Protein AF-A0A0D2BKM3-F1 (afdb_monomer_lite)

Secondary structure (DSSP, 8-state):
-PPPPP----SS---SS--PPTT-EEEEB-EEEEE-GGGGGGTTEEEEEEESTTT--EEEESSSSSS-HHHHSSS---------B-

Organism: NCBI:txid91928

Structure (mmCIF, N/CA/C/O backbone):
data_AF-A0A0D2BKM3-F1
#
_entry.id   AF-A0A0D2BKM3-F1
#
loop_
_atom_site.group_PDB
_atom_site.id
_atom_site.type_symbol
_atom_site.label_atom_id
_atom_site.label_alt_id
_atom_site.label_comp_id
_atom_site.label_asym_id
_atom_site.label_entity_id
_atom_site.label_seq_id
_atom_site.pdbx_PDB_ins_code
_atom_site.Cartn_x
_atom_site.Cartn_y
_atom_site.Cartn_z
_atom_site.occupancy
_atom_site.B_iso_or_equiv
_atom_site.auth_seq_id
_atom_site.auth_comp_id
_atom_site.auth_asym_id
_atom_site.auth_atom_id
_atom_site.pdbx_PDB_model_num
ATOM 1 N N . MET A 1 1 ? 23.184 -12.759 5.093 1.00 41.41 1 MET A N 1
ATOM 2 C CA . MET A 1 1 ? 22.271 -11.917 4.290 1.00 41.41 1 MET A CA 1
ATOM 3 C C . MET A 1 1 ? 21.910 -10.720 5.139 1.00 41.41 1 MET A C 1
ATOM 5 O O . MET A 1 1 ? 21.511 -10.933 6.277 1.00 41.41 1 MET A O 1
ATOM 9 N N . ALA A 1 2 ? 22.135 -9.497 4.656 1.00 37.56 2 ALA A N 1
ATOM 10 C CA . ALA A 1 2 ? 21.675 -8.312 5.376 1.00 37.56 2 ALA A CA 1
ATOM 11 C C . ALA A 1 2 ? 20.136 -8.347 5.446 1.00 37.56 2 ALA A C 1
ATOM 13 O O . ALA A 1 2 ? 19.518 -8.701 4.439 1.00 37.56 2 ALA A O 1
ATOM 14 N N . PRO A 1 3 ? 19.521 -8.042 6.602 1.00 40.78 3 PRO A N 1
ATOM 15 C CA . PRO A 1 3 ? 18.076 -7.942 6.695 1.00 40.78 3 PRO A CA 1
ATOM 16 C C . PRO A 1 3 ? 17.618 -6.840 5.748 1.00 40.78 3 PRO A C 1
ATOM 18 O O . PRO A 1 3 ? 18.166 -5.739 5.713 1.00 40.78 3 PRO A O 1
ATOM 21 N N . SER A 1 4 ? 16.642 -7.167 4.933 1.00 51.91 4 SER A N 1
ATOM 22 C CA . SER A 1 4 ? 16.094 -6.284 3.935 1.00 51.91 4 SER A CA 1
ATOM 23 C C . SER A 1 4 ? 15.114 -5.298 4.585 1.00 51.91 4 SER A C 1
ATOM 25 O O . SER A 1 4 ? 14.298 -5.640 5.442 1.00 51.91 4 SER A O 1
ATOM 27 N N . GLN A 1 5 ? 15.286 -4.015 4.271 1.00 60.16 5 GLN A N 1
ATOM 28 C CA . GLN A 1 5 ? 14.738 -2.905 5.054 1.00 60.16 5 GLN A CA 1
ATOM 29 C C . GLN A 1 5 ? 13.424 -2.367 4.460 1.00 60.16 5 GLN A C 1
ATOM 31 O O . GLN A 1 5 ? 13.323 -2.148 3.252 1.00 60.16 5 GLN A O 1
ATOM 36 N N . LEU A 1 6 ? 12.434 -2.078 5.319 1.00 64.69 6 LEU A N 1
ATOM 37 C CA . LEU A 1 6 ? 11.239 -1.296 4.956 1.00 64.69 6 LEU A CA 1
ATOM 38 C C . LEU A 1 6 ? 11.556 0.143 4.709 1.00 64.69 6 LEU A C 1
ATOM 40 O O . LEU A 1 6 ? 12.191 0.793 5.539 1.00 64.69 6 LEU A O 1
ATOM 44 N N . GLN A 1 7 ? 10.897 0.683 3.700 1.00 69.88 7 GLN A N 1
ATOM 45 C CA . GLN A 1 7 ? 10.670 2.105 3.625 1.00 69.88 7 GLN A CA 1
ATOM 46 C C . GLN A 1 7 ? 9.176 2.383 3.501 1.00 69.88 7 GLN A C 1
ATOM 48 O O . GLN A 1 7 ? 8.545 1.986 2.526 1.00 69.88 7 GLN A O 1
ATOM 53 N N . LYS A 1 8 ? 8.616 3.078 4.495 1.00 73.81 8 LYS A N 1
ATOM 54 C CA . LYS A 1 8 ? 7.252 3.605 4.436 1.00 73.81 8 LYS A CA 1
ATOM 55 C C . LYS A 1 8 ? 7.315 5.061 3.995 1.00 73.81 8 LYS A C 1
ATOM 57 O O . LYS A 1 8 ? 7.946 5.875 4.664 1.00 73.81 8 LYS A O 1
ATOM 62 N N . ILE A 1 9 ? 6.637 5.381 2.900 1.00 80.50 9 ILE A N 1
ATOM 63 C CA . ILE A 1 9 ? 6.470 6.754 2.418 1.00 80.50 9 ILE A CA 1
ATOM 64 C C . ILE A 1 9 ? 5.010 7.138 2.641 1.00 80.50 9 ILE A C 1
ATOM 66 O O . ILE A 1 9 ? 4.103 6.418 2.229 1.00 80.50 9 ILE A O 1
ATOM 70 N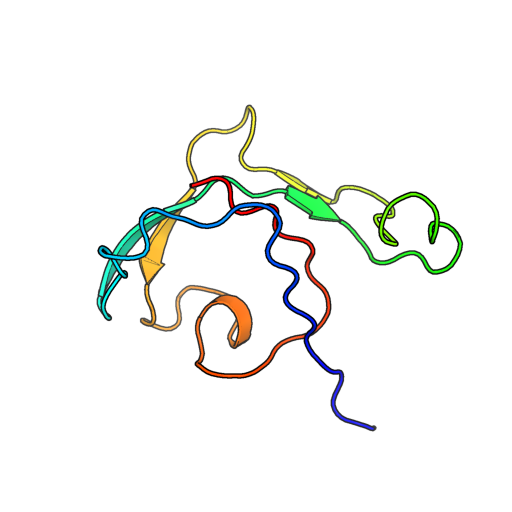 N . LEU A 1 10 ? 4.779 8.248 3.342 1.00 79.25 10 LEU A N 1
ATOM 71 C CA . LEU A 1 10 ? 3.436 8.779 3.543 1.00 79.25 10 LEU A CA 1
ATOM 72 C C . LEU A 1 10 ? 3.050 9.617 2.323 1.00 79.25 10 LEU A C 1
ATOM 74 O O . LEU A 1 10 ? 3.646 10.663 2.091 1.00 79.25 10 LEU A O 1
ATOM 78 N N . ILE A 1 11 ? 2.053 9.160 1.566 1.00 81.81 11 ILE A N 1
ATOM 79 C CA . ILE A 1 11 ? 1.549 9.878 0.384 1.00 81.81 11 ILE A CA 1
ATOM 80 C C . ILE A 1 11 ? 0.528 10.939 0.804 1.00 81.81 11 ILE A C 1
ATOM 82 O O . ILE A 1 11 ? 0.570 12.076 0.343 1.00 81.81 11 ILE A O 1
ATOM 86 N N . ARG A 1 12 ? -0.375 10.577 1.721 1.00 81.75 12 ARG A N 1
ATOM 87 C CA . ARG A 1 12 ? -1.387 11.470 2.287 1.00 81.75 12 ARG A CA 1
ATOM 88 C C . ARG A 1 12 ? -1.588 11.150 3.761 1.00 81.75 12 ARG A C 1
ATOM 90 O O . ARG A 1 12 ? -1.728 9.987 4.132 1.00 81.75 12 ARG A O 1
ATOM 97 N N . ALA A 1 13 ? -1.589 12.181 4.597 1.00 84.50 13 ALA A N 1
ATOM 98 C CA . ALA A 1 13 ? -1.904 12.025 6.009 1.00 84.50 13 ALA A CA 1
ATOM 99 C C . ALA A 1 13 ? -3.389 11.675 6.194 1.00 84.50 13 ALA A C 1
ATOM 101 O O . ALA A 1 13 ?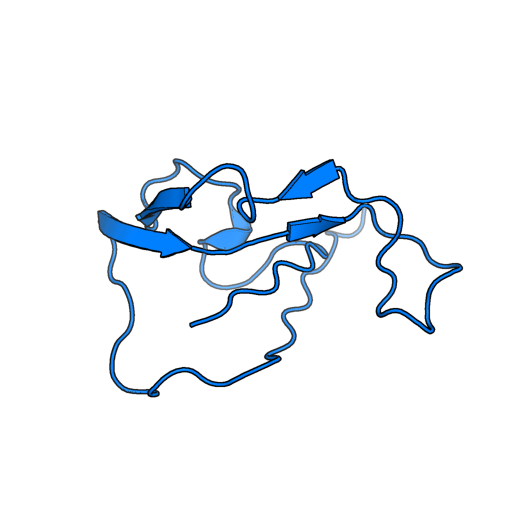 -4.252 12.222 5.504 1.00 84.50 13 ALA A O 1
ATOM 102 N N . GLY A 1 14 ? -3.673 10.783 7.145 1.00 80.75 14 GLY A N 1
ATOM 103 C CA . GLY A 1 14 ? -5.026 10.589 7.665 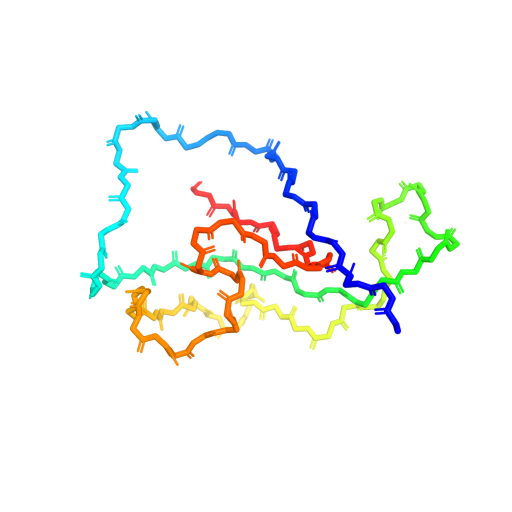1.00 80.75 14 GLY A CA 1
ATOM 104 C C . GLY A 1 14 ? -5.451 11.750 8.569 1.00 80.75 14 GLY A C 1
ATOM 105 O O . GLY A 1 14 ? -4.788 12.784 8.641 1.00 80.75 14 GLY A O 1
ATOM 106 N N . ASN A 1 15 ? -6.533 11.566 9.324 1.00 81.38 15 ASN A N 1
ATOM 107 C CA . ASN A 1 15 ? -7.060 12.609 10.212 1.00 81.38 15 ASN A CA 1
ATOM 108 C C . ASN A 1 15 ? -6.204 12.874 11.472 1.00 81.38 15 ASN A C 1
ATOM 110 O O . ASN A 1 15 ? -6.495 13.798 12.228 1.00 81.38 15 ASN A O 1
ATOM 114 N N . GLY A 1 16 ? -5.174 12.057 11.717 1.00 83.19 16 GLY A N 1
ATOM 115 C CA . GLY A 1 16 ? -4.252 12.194 12.846 1.00 83.19 16 GLY A CA 1
ATOM 116 C C . GLY A 1 16 ? -4.860 11.906 14.224 1.00 83.19 16 GLY A C 1
ATOM 117 O O . GLY A 1 16 ? -4.151 12.039 15.222 1.00 83.19 16 GLY A O 1
ATOM 118 N N . ARG A 1 17 ? -6.135 11.509 14.290 1.00 80.50 17 ARG A N 1
ATOM 119 C CA . ARG A 1 17 ? -6.893 11.259 15.523 1.00 80.50 17 ARG A CA 1
ATOM 120 C C . ARG A 1 17 ? -7.243 9.783 15.682 1.00 80.50 17 ARG A C 1
ATOM 122 O O . ARG A 1 17 ? -7.057 9.241 16.767 1.00 80.50 17 ARG A O 1
ATOM 129 N N . ASP A 1 18 ? -7.722 9.154 14.617 1.00 79.50 18 ASP A N 1
ATOM 130 C CA . ASP A 1 18 ? -8.184 7.773 14.648 1.00 79.50 18 ASP A CA 1
ATOM 131 C C . ASP A 1 18 ? -7.060 6.839 14.203 1.00 79.50 18 ASP A C 1
ATOM 133 O O . ASP A 1 18 ? -6.479 6.992 13.126 1.00 79.50 18 ASP A O 1
ATOM 137 N N . TYR A 1 19 ? -6.749 5.863 15.053 1.00 80.94 19 TYR A N 1
ATOM 138 C CA . TYR A 1 19 ? -5.746 4.840 14.785 1.00 80.94 19 TYR A CA 1
ATOM 139 C C . TYR A 1 19 ? -6.338 3.468 15.112 1.00 80.94 19 TYR A C 1
ATOM 141 O O . TYR A 1 19 ? -6.921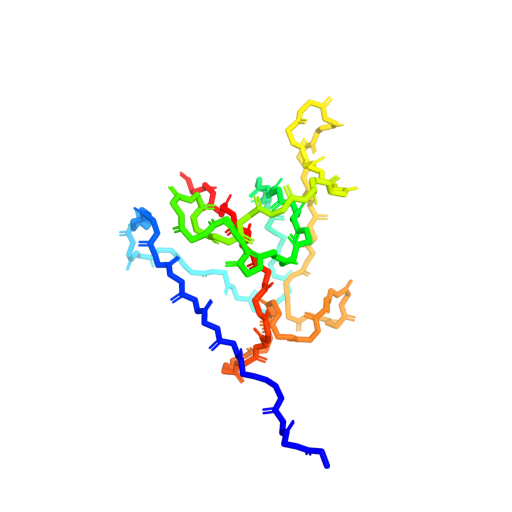 3.315 16.186 1.00 80.94 19 TYR A O 1
ATOM 149 N N . PRO A 1 20 ? -6.178 2.466 14.232 1.00 78.81 20 PRO A N 1
ATOM 150 C CA . PRO A 1 20 ? -6.697 1.132 14.488 1.00 78.81 20 PRO A CA 1
ATOM 151 C C . PRO A 1 20 ? -5.910 0.430 15.608 1.00 78.81 20 PRO A C 1
ATOM 153 O O . PRO A 1 20 ? -4.672 0.468 15.665 1.00 78.81 20 PRO A O 1
ATOM 156 N N . HIS A 1 21 ? -6.642 -0.229 16.498 1.00 78.81 21 HIS A N 1
ATOM 157 C CA . HIS A 1 21 ? -6.151 -1.009 17.627 1.00 78.81 21 HIS A CA 1
ATOM 158 C C . HIS A 1 21 ? -6.145 -2.502 17.296 1.00 78.81 21 HIS A C 1
ATOM 160 O O . HIS A 1 21 ? -6.734 -2.950 16.322 1.00 78.81 21 HIS A O 1
ATOM 166 N N . THR A 1 22 ? -5.427 -3.296 18.093 1.00 77.81 22 THR A N 1
ATOM 167 C CA . THR A 1 22 ? -5.335 -4.749 17.887 1.00 77.81 22 THR A CA 1
ATOM 168 C C . THR A 1 22 ? -6.726 -5.385 17.855 1.00 77.81 22 THR A C 1
ATOM 170 O O . THR A 1 22 ? -7.467 -5.262 18.824 1.00 77.81 22 THR A O 1
ATOM 173 N N . GLY A 1 23 ? -7.037 -6.115 16.783 1.00 76.12 23 GLY A N 1
ATOM 174 C CA . GLY A 1 23 ? -8.324 -6.786 16.598 1.00 76.12 23 GLY A CA 1
ATOM 175 C C . GLY A 1 23 ? -9.378 -5.964 15.854 1.00 76.12 23 GLY A C 1
ATOM 176 O O . GLY A 1 23 ? -10.356 -6.559 15.409 1.00 76.12 23 GLY A O 1
ATOM 177 N N . ASP A 1 24 ? -9.164 -4.660 15.651 1.00 78.00 24 ASP A N 1
ATOM 178 C CA . ASP A 1 24 ? -10.081 -3.829 14.867 1.00 78.00 24 ASP A CA 1
ATOM 179 C C . ASP A 1 24 ? -10.156 -4.332 13.424 1.00 78.00 24 ASP A C 1
ATOM 181 O O . ASP A 1 24 ? -9.133 -4.670 12.814 1.00 78.00 24 ASP A O 1
ATOM 185 N N . GLU A 1 25 ? -11.367 -4.357 12.869 1.00 83.62 25 GLU A N 1
ATOM 186 C CA . GLU A 1 25 ? -11.566 -4.580 11.442 1.00 83.62 25 GLU A CA 1
ATOM 187 C C . GLU A 1 25 ? -11.256 -3.288 10.687 1.00 83.62 25 GLU A C 1
ATOM 189 O O . GLU A 1 25 ? -11.864 -2.245 10.927 1.00 83.62 25 GLU A O 1
ATOM 194 N N . VAL A 1 26 ? -10.307 -3.366 9.758 1.00 81.31 26 VAL A N 1
ATOM 195 C CA . VAL A 1 26 ? -9.974 -2.256 8.867 1.00 81.31 26 VAL A CA 1
ATOM 196 C C . VAL A 1 26 ? -10.333 -2.610 7.437 1.00 81.31 26 VAL A C 1
ATOM 198 O O . VAL A 1 26 ? -10.219 -3.764 7.020 1.00 81.31 26 VAL A O 1
ATOM 201 N N . THR A 1 27 ? -10.742 -1.592 6.688 1.00 82.12 27 THR A N 1
ATOM 202 C CA . THR A 1 27 ? -10.913 -1.664 5.239 1.00 82.12 27 THR A CA 1
ATOM 203 C C . THR A 1 27 ? -9.772 -0.901 4.579 1.00 82.12 27 THR A C 1
ATOM 205 O O . THR A 1 27 ? -9.493 0.230 4.970 1.00 82.12 27 THR A O 1
ATOM 208 N N . ILE A 1 28 ? -9.079 -1.527 3.628 1.00 81.44 28 ILE A N 1
ATOM 209 C CA . ILE A 1 28 ? -7.874 -0.975 3.006 1.00 81.44 28 ILE A CA 1
ATOM 210 C C . ILE A 1 28 ? -7.997 -1.044 1.483 1.00 81.44 28 ILE A C 1
ATOM 212 O O . ILE A 1 28 ? -8.184 -2.115 0.896 1.00 81.44 28 ILE A O 1
ATOM 216 N N . GLU A 1 29 ? -7.795 0.095 0.826 1.00 83.31 29 GLU A N 1
ATOM 217 C CA . GLU A 1 29 ? -7.405 0.099 -0.578 1.00 83.31 29 GLU A CA 1
ATOM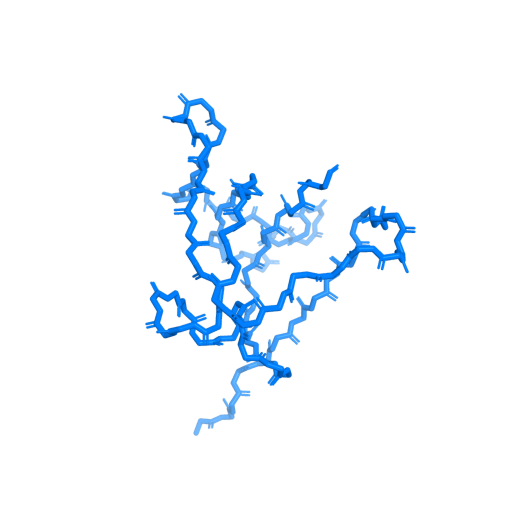 218 C C . GLU A 1 29 ? -5.893 -0.082 -0.700 1.00 83.31 29 GLU A C 1
ATOM 220 O O . GLU A 1 29 ? -5.122 0.600 -0.026 1.00 83.31 29 GLU A O 1
ATOM 225 N N . TYR A 1 30 ? -5.460 -1.000 -1.561 1.00 82.69 30 TYR A N 1
ATOM 226 C CA . TYR A 1 30 ? -4.047 -1.225 -1.827 1.00 82.69 30 TYR A CA 1
ATOM 227 C C . TYR A 1 30 ? -3.814 -1.603 -3.285 1.00 82.69 30 TYR A C 1
ATOM 229 O O . TYR A 1 30 ? -4.704 -2.049 -4.013 1.00 82.69 30 TYR A O 1
ATOM 237 N N . THR A 1 31 ? -2.572 -1.433 -3.720 1.00 83.12 31 THR A N 1
ATOM 238 C CA . THR A 1 31 ? -2.070 -2.000 -4.969 1.00 83.12 31 THR A CA 1
ATOM 239 C C . THR A 1 31 ? -0.645 -2.482 -4.747 1.00 83.12 31 THR A C 1
ATOM 241 O O . THR A 1 31 ? 0.169 -1.741 -4.213 1.00 83.12 31 THR A O 1
ATOM 244 N N . GLY A 1 32 ? -0.357 -3.723 -5.131 1.00 87.50 32 GLY A N 1
ATOM 245 C CA . GLY A 1 32 ? 0.955 -4.347 -5.009 1.00 87.50 32 GLY A CA 1
ATOM 246 C C . GLY A 1 32 ? 1.721 -4.328 -6.330 1.00 87.50 32 GLY A C 1
ATOM 247 O O . GLY A 1 32 ? 1.185 -4.703 -7.377 1.00 87.50 32 GLY A O 1
ATOM 248 N N . TRP A 1 33 ? 2.993 -3.935 -6.267 1.00 86.62 33 TRP A N 1
ATOM 249 C CA . TRP A 1 33 ? 3.917 -3.886 -7.402 1.00 86.62 33 TRP A CA 1
ATOM 250 C C . TRP A 1 33 ? 5.193 -4.659 -7.078 1.00 86.62 33 TRP A C 1
ATOM 252 O O . TRP A 1 33 ? 5.681 -4.607 -5.951 1.00 86.62 33 TRP A O 1
ATOM 262 N N . LEU A 1 34 ? 5.757 -5.344 -8.069 1.00 83.69 34 LEU A N 1
ATOM 263 C CA . LEU A 1 34 ? 7.118 -5.868 -7.979 1.00 83.69 34 LEU A CA 1
ATOM 264 C C . LEU A 1 34 ? 8.109 -4.704 -8.058 1.00 83.69 34 LEU A C 1
ATOM 266 O O . LEU A 1 34 ? 7.929 -3.808 -8.882 1.00 83.69 34 LEU A O 1
ATOM 270 N N . TYR A 1 35 ? 9.140 -4.721 -7.215 1.00 82.38 35 TYR A N 1
ATOM 271 C CA . TYR A 1 35 ? 10.206 -3.722 -7.257 1.00 82.38 35 TYR A CA 1
ATOM 272 C C . TYR A 1 35 ? 10.990 -3.811 -8.573 1.00 82.38 35 TYR A C 1
ATOM 274 O O . TYR A 1 35 ? 11.324 -4.908 -9.020 1.00 82.38 35 TYR A O 1
ATOM 282 N N . ASP A 1 36 ? 11.288 -2.658 -9.168 1.00 82.19 36 ASP A N 1
ATOM 283 C CA . ASP A 1 36 ? 12.047 -2.538 -10.413 1.00 82.19 36 ASP A CA 1
ATOM 284 C C . ASP A 1 36 ? 12.990 -1.328 -10.324 1.00 82.19 36 ASP A C 1
ATOM 286 O O . ASP A 1 36 ? 12.545 -0.178 -10.242 1.00 82.19 36 ASP A O 1
ATOM 290 N N . ASP A 1 37 ? 14.298 -1.590 -10.301 1.00 87.75 37 ASP A N 1
ATOM 291 C CA . ASP A 1 37 ? 15.344 -0.570 -10.166 1.00 87.75 37 ASP A CA 1
ATOM 292 C C . ASP A 1 37 ? 15.413 0.377 -11.374 1.00 87.75 37 ASP A C 1
ATOM 294 O O . ASP A 1 37 ? 15.755 1.552 -11.221 1.00 87.75 37 ASP A O 1
ATOM 298 N N . SER A 1 38 ? 14.987 -0.085 -12.552 1.00 91.75 38 SER A N 1
ATOM 299 C CA . SER A 1 38 ? 14.935 0.708 -13.782 1.00 91.75 38 SER A CA 1
ATOM 300 C C . SER A 1 38 ? 13.821 1.764 -13.775 1.00 91.75 38 SER A C 1
ATOM 302 O O . SER A 1 38 ? 13.844 2.718 -14.559 1.00 91.75 38 SER A O 1
ATOM 304 N N . LYS A 1 39 ? 12.851 1.649 -12.860 1.00 89.31 39 LYS A N 1
ATOM 305 C CA . LYS A 1 39 ? 11.673 2.525 -12.782 1.00 89.31 39 LYS A CA 1
ATOM 306 C C . LYS A 1 39 ? 11.763 3.577 -11.682 1.00 89.31 39 LYS A C 1
ATOM 308 O O . LYS A 1 39 ? 10.752 3.936 -11.081 1.00 89.31 39 LYS A O 1
ATOM 313 N N . ALA A 1 40 ? 12.950 4.131 -11.449 1.00 88.31 40 ALA A N 1
ATOM 314 C CA . ALA A 1 40 ? 13.150 5.210 -10.476 1.00 88.31 40 ALA A CA 1
ATOM 315 C C . ALA A 1 40 ? 12.217 6.424 -10.701 1.00 88.31 40 ALA A C 1
ATOM 317 O O . ALA A 1 40 ? 11.795 7.058 -9.741 1.00 88.31 40 ALA A O 1
ATOM 318 N N . HIS A 1 41 ? 11.839 6.709 -11.954 1.00 89.44 41 HIS A N 1
ATOM 319 C CA . HIS A 1 41 ? 10.895 7.778 -12.317 1.00 89.44 41 HIS A CA 1
ATOM 320 C C . HIS A 1 41 ? 9.437 7.514 -11.888 1.00 89.44 41 HIS A C 1
ATOM 322 O O . HIS A 1 41 ? 8.607 8.412 -11.971 1.00 89.44 41 HIS A O 1
ATOM 328 N N . ASN A 1 42 ? 9.119 6.287 -11.471 1.00 84.81 42 ASN A N 1
ATOM 329 C CA . ASN A 1 42 ? 7.788 5.842 -11.062 1.00 84.81 42 ASN A CA 1
ATOM 330 C C . ASN A 1 42 ? 7.858 5.117 -9.708 1.00 84.81 42 ASN A C 1
ATOM 332 O O . ASN A 1 42 ? 7.335 4.015 -9.552 1.00 84.81 42 ASN A O 1
ATOM 336 N N . ASP A 1 43 ? 8.593 5.687 -8.751 1.00 84.38 43 ASP A N 1
ATOM 337 C CA . ASP A 1 43 ? 8.777 5.131 -7.405 1.00 84.38 43 ASP A CA 1
ATOM 338 C C . ASP A 1 43 ? 9.234 3.662 -7.388 1.00 84.38 43 ASP A C 1
ATOM 340 O O . ASP A 1 43 ? 8.896 2.917 -6.475 1.00 84.38 43 ASP A O 1
ATOM 344 N N . TYR A 1 44 ? 9.986 3.201 -8.391 1.00 86.00 44 TYR A N 1
ATOM 345 C CA . TYR A 1 44 ? 10.412 1.799 -8.518 1.00 86.00 44 TYR A CA 1
ATOM 346 C C . TYR A 1 44 ? 9.249 0.789 -8.634 1.00 86.00 44 TYR A C 1
ATOM 348 O O . TYR A 1 44 ? 9.425 -0.407 -8.381 1.00 86.00 44 TYR A O 1
ATOM 356 N N . LYS A 1 45 ? 8.049 1.251 -9.016 1.00 84.38 45 LYS A N 1
ATOM 357 C CA . LYS A 1 45 ? 6.855 0.419 -9.226 1.00 84.38 45 LYS A CA 1
ATOM 358 C C . LYS A 1 45 ? 6.950 -0.298 -10.578 1.00 84.38 45 LYS A C 1
ATOM 360 O O . LYS A 1 45 ? 6.661 0.277 -11.631 1.00 84.38 45 LYS A O 1
ATOM 365 N N . GLY A 1 46 ? 7.364 -1.565 -10.533 1.00 88.44 46 GLY A N 1
ATOM 366 C CA . GLY A 1 46 ? 7.510 -2.496 -11.654 1.00 88.44 46 GLY A CA 1
ATOM 367 C C . GLY A 1 46 ? 6.187 -2.997 -12.222 1.00 88.44 46 GLY A C 1
ATOM 368 O O . GLY A 1 46 ? 5.401 -2.230 -12.778 1.00 88.44 46 GLY A O 1
ATOM 369 N N . ARG A 1 47 ? 5.969 -4.313 -12.161 1.00 85.50 47 ARG A N 1
ATOM 370 C CA . ARG A 1 47 ? 4.733 -4.967 -12.613 1.00 85.50 47 ARG A CA 1
ATOM 371 C C . ARG A 1 47 ? 3.744 -5.066 -11.455 1.00 85.50 47 ARG A C 1
ATOM 373 O O . ARG A 1 47 ? 4.114 -5.545 -10.386 1.00 85.50 47 ARG A O 1
ATOM 380 N N . GLN A 1 48 ? 2.498 -4.662 -11.683 1.00 86.38 48 GLN A N 1
ATOM 381 C CA . GLN A 1 48 ? 1.407 -4.887 -10.736 1.00 86.38 48 GLN A CA 1
ATOM 382 C C . GLN A 1 48 ? 1.151 -6.388 -10.603 1.00 86.38 48 GLN A C 1
ATOM 384 O O . GLN A 1 48 ? 1.083 -7.086 -11.615 1.00 86.38 48 GLN A O 1
ATOM 389 N N . PHE A 1 49 ? 1.005 -6.887 -9.380 1.00 84.31 49 PHE A N 1
ATOM 390 C CA . PHE A 1 49 ? 0.633 -8.286 -9.152 1.00 84.31 49 PHE A CA 1
ATOM 391 C C . PHE A 1 49 ? -0.717 -8.437 -8.448 1.00 84.31 49 PHE A C 1
ATOM 393 O O . PHE A 1 49 ? -1.345 -9.480 -8.594 1.00 84.31 49 PHE A O 1
ATOM 400 N N . ASP A 1 50 ? -1.172 -7.418 -7.711 1.00 80.81 50 ASP A N 1
ATOM 401 C CA . ASP A 1 50 ? -2.479 -7.427 -7.055 1.00 80.81 50 ASP A CA 1
ATOM 402 C C . ASP A 1 50 ? -3.014 -6.003 -6.834 1.00 80.81 50 ASP A C 1
ATOM 404 O O . ASP A 1 50 ? -2.249 -5.039 -6.744 1.00 80.81 50 ASP A O 1
ATOM 408 N N . SER A 1 51 ? -4.333 -5.862 -6.736 1.00 85.00 51 SER A N 1
ATOM 409 C CA . SER A 1 51 ? -5.010 -4.623 -6.347 1.00 85.00 51 SER A CA 1
ATOM 410 C C . SER A 1 51 ? -6.384 -4.932 -5.773 1.00 85.00 51 SER A C 1
ATOM 412 O O . SER A 1 51 ? -7.095 -5.800 -6.282 1.00 85.00 51 SER A O 1
ATOM 414 N N . SER A 1 52 ? -6.787 -4.200 -4.735 1.00 85.06 52 SER A N 1
ATOM 415 C CA . SER A 1 52 ? -8.176 -4.240 -4.267 1.00 85.06 52 SER A CA 1
ATOM 416 C C . SER A 1 52 ? -9.102 -3.356 -5.109 1.00 85.06 52 SER A C 1
ATOM 418 O O . SER A 1 52 ? -10.309 -3.604 -5.170 1.00 85.06 52 SER A O 1
ATOM 420 N N . ARG A 1 53 ? -8.554 -2.381 -5.849 1.00 82.69 53 ARG A N 1
ATOM 421 C CA . ARG A 1 53 ? -9.349 -1.522 -6.734 1.00 82.69 53 ARG A CA 1
ATOM 422 C C . ARG A 1 53 ? -9.967 -2.350 -7.858 1.00 82.69 53 ARG A C 1
ATOM 424 O O . ARG A 1 53 ? -9.271 -3.042 -8.592 1.00 82.69 53 ARG A O 1
ATOM 431 N N . GLY A 1 54 ? -11.292 -2.293 -7.971 1.00 80.69 54 GLY A N 1
ATOM 432 C CA . GLY A 1 54 ? -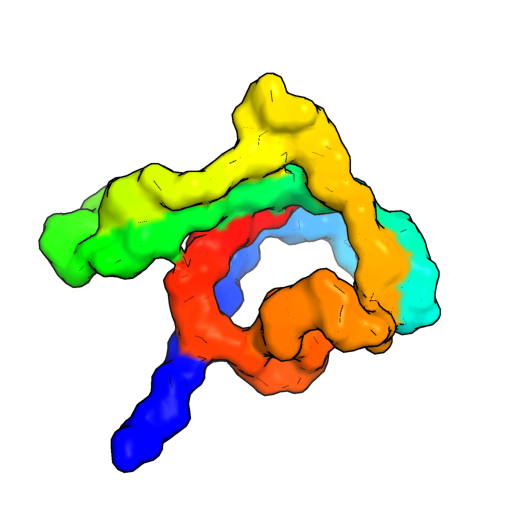12.065 -3.056 -8.957 1.00 80.69 54 GLY A CA 1
ATOM 433 C C . GLY A 1 54 ? -12.385 -4.503 -8.559 1.00 80.69 54 GLY A C 1
ATOM 434 O O . GLY A 1 54 ? -13.280 -5.093 -9.157 1.00 80.69 54 GLY A O 1
ATOM 435 N N . ARG A 1 55 ? -11.726 -5.063 -7.533 1.00 81.69 55 ARG A N 1
ATOM 436 C CA . ARG A 1 55 ? -12.073 -6.378 -6.957 1.00 81.69 55 ARG A CA 1
ATOM 437 C C . ARG A 1 55 ? -13.019 -6.258 -5.761 1.00 81.69 55 ARG A C 1
ATOM 439 O O . ARG A 1 55 ? -13.790 -7.176 -5.497 1.00 81.69 55 ARG A O 1
ATOM 446 N N . GLY A 1 56 ? -12.954 -5.129 -5.062 1.00 80.56 56 GLY A N 1
ATOM 447 C CA . GLY A 1 56 ? -13.697 -4.863 -3.839 1.00 80.56 56 GLY A CA 1
ATOM 448 C C . GLY A 1 56 ? -12.769 -4.656 -2.647 1.00 80.56 56 GLY A C 1
ATOM 449 O O . GLY A 1 56 ? -11.596 -5.039 -2.659 1.00 80.56 56 GLY A O 1
ATOM 450 N N . ASP A 1 57 ? -13.331 -4.032 -1.624 1.00 80.31 57 ASP A N 1
ATOM 451 C CA . ASP A 1 57 ? -12.650 -3.624 -0.404 1.00 80.31 57 ASP A CA 1
ATOM 452 C C . ASP A 1 57 ? -11.957 -4.789 0.306 1.00 80.31 57 ASP A C 1
ATOM 454 O O . ASP A 1 57 ? -12.566 -5.824 0.593 1.00 80.31 57 ASP A O 1
ATOM 458 N N . PHE A 1 58 ? -10.679 -4.607 0.645 1.00 79.81 58 PHE A N 1
ATOM 459 C CA . PHE A 1 58 ? -9.963 -5.581 1.458 1.00 79.81 58 PHE A CA 1
ATOM 460 C C . PHE A 1 58 ? -10.233 -5.326 2.937 1.00 79.81 58 PHE A C 1
ATOM 462 O O . PHE A 1 58 ? -9.841 -4.289 3.471 1.00 79.81 58 PHE A O 1
ATOM 469 N N . LYS A 1 59 ? -10.890 -6.289 3.589 1.00 84.00 59 LYS A N 1
ATOM 470 C CA . LYS A 1 59 ? -11.247 -6.232 5.008 1.00 84.00 59 LYS A CA 1
ATOM 471 C C . LYS A 1 59 ? -10.467 -7.267 5.796 1.00 84.00 59 LYS A C 1
ATOM 473 O O . LYS A 1 59 ? -10.472 -8.447 5.448 1.00 84.00 59 LYS A O 1
ATOM 478 N N . THR A 1 60 ? -9.806 -6.840 6.865 1.00 79.12 60 THR A N 1
ATOM 479 C CA . THR A 1 60 ? -9.079 -7.753 7.751 1.00 79.12 60 THR A CA 1
ATOM 480 C C . THR A 1 60 ? -9.039 -7.221 9.180 1.00 79.12 60 THR A C 1
ATOM 482 O O . THR A 1 60 ? -8.894 -6.013 9.374 1.00 79.12 60 THR A O 1
ATOM 485 N N . PRO A 1 61 ? -9.096 -8.096 10.201 1.00 78.50 61 PRO A N 1
ATOM 486 C CA . PRO A 1 61 ? -8.720 -7.715 11.553 1.00 78.50 61 PRO A CA 1
ATOM 487 C C . PRO A 1 61 ? -7.217 -7.421 11.619 1.00 78.50 61 PRO A C 1
ATOM 489 O O . PRO A 1 61 ? -6.398 -8.126 11.014 1.00 78.50 61 PRO A O 1
ATOM 492 N N . ILE A 1 62 ? -6.843 -6.388 12.370 1.00 76.38 62 ILE A N 1
ATOM 493 C CA . ILE A 1 62 ? -5.472 -5.885 12.403 1.00 76.38 62 ILE A CA 1
ATOM 494 C C . ILE A 1 62 ? -4.646 -6.439 13.564 1.00 76.38 62 ILE A C 1
ATOM 496 O O . ILE A 1 62 ? -5.148 -6.660 14.665 1.00 76.38 62 ILE A O 1
ATOM 500 N N . ARG A 1 63 ? -3.338 -6.630 13.335 1.00 67.75 63 ARG A N 1
ATOM 501 C CA . ARG A 1 63 ? -2.359 -7.082 14.348 1.00 67.75 63 ARG A CA 1
ATOM 502 C C . ARG A 1 63 ? -2.719 -8.424 15.025 1.00 67.75 63 ARG A C 1
ATOM 504 O O . ARG A 1 63 ? -2.353 -8.665 16.169 1.00 67.75 63 ARG A O 1
ATOM 511 N N . VAL A 1 64 ? -3.390 -9.319 14.297 1.00 77.25 64 VAL A N 1
ATOM 512 C CA . VAL A 1 64 ? -3.739 -10.687 14.749 1.00 77.25 64 VAL A CA 1
ATOM 513 C C . VAL A 1 64 ? -3.003 -11.794 13.976 1.00 77.25 64 VAL A C 1
ATOM 515 O O . VAL A 1 64 ? -3.406 -12.951 14.011 1.00 77.25 64 VAL A O 1
ATOM 518 N N . GLY A 1 65 ? -1.940 -11.451 13.237 1.00 69.81 65 GLY A N 1
ATOM 519 C CA . GLY A 1 65 ? -1.119 -12.426 12.502 1.00 69.81 65 GLY A CA 1
ATOM 520 C C . GLY A 1 65 ? -1.759 -12.999 11.229 1.00 69.81 65 GLY A C 1
ATOM 521 O O . GLY A 1 65 ? -1.317 -14.032 10.744 1.00 69.81 65 GLY A O 1
ATOM 522 N N . ARG A 1 66 ? -2.793 -12.345 10.681 1.00 66.75 66 ARG A N 1
ATOM 523 C CA . ARG A 1 66 ? -3.483 -12.766 9.442 1.00 66.75 66 ARG A CA 1
ATOM 524 C C . ARG A 1 66 ? -2.883 -12.209 8.143 1.00 66.75 66 ARG A C 1
ATOM 526 O O . ARG A 1 66 ? -3.387 -12.499 7.066 1.00 66.75 66 ARG A O 1
ATOM 533 N N . VAL A 1 67 ? -1.840 -11.396 8.251 1.00 66.69 67 VAL A N 1
ATOM 534 C CA . VAL A 1 67 ? -1.292 -10.528 7.197 1.00 66.69 67 VAL A CA 1
ATOM 535 C C . VAL A 1 67 ? 0.230 -10.462 7.341 1.00 66.69 67 VAL A C 1
ATOM 537 O O . VAL A 1 67 ? 0.756 -10.796 8.408 1.00 66.69 67 VAL A O 1
ATOM 540 N N . ILE A 1 68 ? 0.940 -10.090 6.270 1.00 65.06 68 ILE A N 1
ATOM 541 C CA . ILE A 1 68 ? 2.405 -10.208 6.194 1.00 65.06 68 ILE A CA 1
ATOM 542 C C . ILE A 1 68 ? 3.053 -9.402 7.336 1.00 65.06 68 ILE A C 1
ATOM 544 O O . ILE A 1 68 ? 2.684 -8.245 7.548 1.00 65.06 68 ILE A O 1
ATOM 548 N N . PRO A 1 69 ? 4.017 -9.975 8.089 1.00 56.25 69 PRO A N 1
ATOM 549 C CA . PRO A 1 69 ? 4.412 -9.459 9.395 1.00 56.25 69 PRO A CA 1
ATOM 550 C C . PRO A 1 69 ? 4.751 -7.975 9.469 1.00 56.25 69 PRO A C 1
ATOM 552 O O . PRO A 1 69 ? 4.322 -7.346 10.425 1.00 56.25 69 PRO A O 1
ATOM 555 N N . GLY A 1 70 ? 5.450 -7.362 8.515 1.00 54.50 70 GLY A N 1
ATOM 556 C CA . GLY A 1 70 ? 5.729 -5.926 8.657 1.00 54.50 70 GLY A CA 1
ATOM 557 C C . GLY A 1 70 ? 4.657 -4.987 8.105 1.00 54.50 70 GLY A C 1
ATOM 558 O O . GLY A 1 70 ? 4.763 -3.789 8.355 1.00 54.50 70 GLY A O 1
ATOM 559 N N . GLU A 1 71 ? 3.615 -5.471 7.416 1.00 53.12 71 GLU A N 1
ATOM 560 C CA . GLU A 1 71 ? 2.460 -4.607 7.134 1.00 53.12 71 GLU A CA 1
ATOM 561 C C . GLU A 1 71 ? 1.831 -4.146 8.463 1.00 53.12 71 GLU A C 1
ATOM 563 O O . GLU A 1 71 ? 1.275 -3.050 8.543 1.00 53.12 71 GLU A O 1
ATOM 568 N N . PHE A 1 72 ? 1.983 -4.946 9.536 1.00 51.78 72 PHE A N 1
ATOM 569 C CA . PHE A 1 72 ? 1.263 -4.734 10.795 1.00 51.78 72 PHE A CA 1
ATOM 570 C C . PHE A 1 72 ? 2.056 -4.884 12.099 1.00 51.78 72 PHE A C 1
ATOM 572 O O . PHE A 1 72 ? 1.541 -4.479 13.151 1.00 51.78 72 PHE A O 1
ATOM 579 N N . ASN A 1 73 ? 3.299 -5.376 12.082 1.00 37.41 73 ASN A N 1
ATOM 580 C CA . ASN A 1 73 ? 4.196 -5.221 13.224 1.00 37.41 73 ASN A CA 1
ATOM 581 C C . ASN A 1 73 ? 4.801 -3.824 13.221 1.00 37.41 73 ASN A C 1
ATOM 583 O O . ASN A 1 73 ? 5.330 -3.334 12.224 1.00 37.41 73 ASN A O 1
ATOM 587 N N . ARG A 1 74 ? 4.728 -3.184 14.391 1.00 47.16 74 ARG A N 1
ATOM 588 C CA . ARG A 1 74 ? 5.500 -1.985 14.708 1.00 47.16 74 ARG A CA 1
ATOM 589 C C . ARG A 1 74 ? 6.938 -2.220 14.230 1.00 47.16 74 ARG A C 1
ATOM 591 O O . ARG A 1 74 ? 7.550 -3.202 14.631 1.00 47.16 74 ARG A O 1
ATOM 598 N N . THR A 1 75 ? 7.420 -1.325 13.369 1.00 39.69 75 THR A N 1
ATOM 599 C CA . THR A 1 75 ? 8.786 -1.267 12.823 1.00 39.69 75 THR A CA 1
ATOM 600 C C . THR A 1 75 ? 9.224 -2.458 11.949 1.00 39.69 75 THR A C 1
ATOM 602 O O . THR A 1 75 ? 9.829 -3.403 12.437 1.00 39.69 75 THR A O 1
ATOM 605 N N . GLY A 1 76 ? 9.023 -2.330 10.629 1.00 36.69 76 GLY A N 1
ATOM 606 C CA . GLY A 1 76 ? 9.838 -2.987 9.595 1.00 36.69 76 GLY A CA 1
ATOM 607 C C . GLY A 1 76 ? 9.139 -4.047 8.733 1.00 36.69 76 GLY A C 1
ATOM 608 O O . GLY A 1 76 ? 8.907 -5.149 9.195 1.00 36.69 76 GLY A O 1
ATOM 609 N N . LEU A 1 77 ? 8.898 -3.773 7.450 1.00 31.12 77 LEU A N 1
ATOM 610 C CA . LEU A 1 77 ? 9.240 -4.680 6.338 1.00 31.12 77 LEU A CA 1
ATOM 611 C C . LEU A 1 77 ? 9.528 -4.061 4.961 1.00 31.12 77 LEU A C 1
ATOM 613 O O . LEU A 1 77 ? 8.958 -3.075 4.587 1.00 31.12 77 LEU A O 1
ATOM 617 N N . GLU A 1 78 ? 10.417 -4.658 4.194 1.00 35.84 78 GLU A N 1
ATOM 618 C CA . GLU A 1 78 ? 10.698 -4.424 2.770 1.00 35.84 78 GLU A CA 1
ATOM 619 C C . GLU A 1 78 ? 9.614 -3.774 1.881 1.00 35.84 78 GLU A C 1
ATOM 621 O O . GLU A 1 78 ? 8.411 -3.922 2.067 1.00 35.84 78 GLU A O 1
ATOM 626 N N . ARG A 1 79 ? 10.088 -3.073 0.846 1.00 31.11 79 ARG A N 1
ATOM 627 C CA . ARG A 1 79 ? 9.335 -2.261 -0.121 1.00 31.11 79 ARG A CA 1
ATOM 628 C C . ARG A 1 79 ? 8.135 -2.976 -0.766 1.00 31.11 79 ARG A C 1
ATOM 630 O O . ARG A 1 79 ? 8.227 -3.482 -1.879 1.00 31.11 79 ARG A O 1
ATOM 637 N N . ALA A 1 80 ? 6.979 -2.894 -0.122 1.00 34.59 80 ALA A N 1
ATOM 638 C CA . ALA A 1 80 ? 5.684 -2.948 -0.779 1.00 34.59 80 ALA A CA 1
ATOM 639 C C . ALA A 1 80 ? 5.127 -1.520 -0.819 1.00 34.59 80 ALA A C 1
ATOM 641 O O . ALA A 1 80 ? 4.813 -0.929 0.214 1.00 34.59 80 ALA A O 1
ATOM 642 N N . PHE A 1 81 ? 5.028 -0.940 -2.016 1.00 34.16 81 PHE A N 1
ATOM 643 C CA . PHE A 1 81 ? 4.325 0.326 -2.219 1.00 34.16 81 PHE A CA 1
ATOM 644 C C . PHE A 1 81 ? 2.818 0.083 -2.140 1.00 34.16 81 PHE A C 1
ATOM 646 O O . PHE A 1 81 ? 2.143 0.066 -3.161 1.00 34.16 81 PHE A O 1
ATOM 653 N N . ALA A 1 82 ? 2.286 -0.130 -0.938 1.00 37.38 82 ALA A N 1
ATOM 654 C CA . ALA A 1 82 ? 0.852 -0.060 -0.715 1.00 37.38 82 ALA A CA 1
ATOM 655 C C . ALA A 1 82 ? 0.460 1.420 -0.623 1.00 37.38 82 ALA A C 1
ATOM 657 O O . ALA A 1 82 ? 0.744 2.096 0.368 1.00 37.38 82 ALA A O 1
ATOM 658 N N . GLU A 1 83 ? -0.173 1.945 -1.672 1.00 35.47 83 GLU A N 1
ATOM 659 C CA . GLU A 1 83 ? -0.883 3.221 -1.580 1.00 35.47 83 GLU A CA 1
ATOM 660 C C . GLU A 1 83 ? -2.132 3.016 -0.722 1.00 35.47 83 GLU A C 1
ATOM 662 O O . GLU A 1 83 ? -3.204 2.712 -1.237 1.00 35.47 83 GLU A O 1
ATOM 667 N N . VAL A 1 84 ? -1.972 3.142 0.596 1.00 36.00 84 VAL A N 1
ATOM 668 C CA . VAL A 1 84 ? -3.095 3.142 1.535 1.00 36.00 84 VAL A CA 1
ATOM 669 C C . VAL A 1 84 ? -3.772 4.504 1.432 1.00 36.00 84 VAL A C 1
ATOM 671 O O . VAL A 1 84 ? -3.309 5.493 2.005 1.00 36.00 84 VAL A O 1
ATOM 674 N N . GLY A 1 85 ? -4.837 4.558 0.637 1.00 30.64 85 GLY A N 1
ATOM 675 C CA . GLY A 1 85 ? -5.789 5.660 0.665 1.00 30.64 85 GLY A CA 1
ATOM 676 C C . GLY A 1 85 ? -6.613 5.562 1.944 1.00 30.64 85 GLY A C 1
ATOM 677 O O . GLY A 1 85 ? -7.253 4.540 2.175 1.00 30.64 85 GLY A O 1
ATOM 678 N N . ALA A 1 86 ? -6.533 6.598 2.778 1.00 28.84 86 ALA A N 1
ATOM 679 C CA . ALA A 1 86 ? -7.476 6.847 3.866 1.00 28.84 86 ALA A CA 1
ATOM 680 C C . ALA A 1 86 ? -8.677 7.647 3.356 1.00 28.84 86 ALA A C 1
ATOM 682 O O . ALA A 1 86 ? -8.452 8.581 2.539 1.00 28.84 86 ALA A O 1
#

Foldseek 3Di:
DPAAWDDDDDPDDDPVPDDDDQFDKDWWWWWWADAAPVVVVPVRRHHTDDTCVPVHIDIDGAPPPPDDCVVGDDHTDHDTPTPTDD

Radius of gyration: 13.88 Å; chains: 1; bounding box: 36×25×32 Å

pLDDT: mean 70.17, std 18.91, range [28.84, 91.75]

Sequence (86 aa):
MAPSQLQKILIRAGNGRDYPHTGDEVTIEYTGWLYDDSKAHNDYKGRQFDSSRGRGDFKTPIRVGRVIPGEFNRTGLERAFAEVGA

InterPro domains:
  IPR001179 FKBP-type peptidyl-prolyl cis-trans isomerase domain [PF00254] (19-70)
  IPR001179 FKBP-type peptidyl-prolyl cis-trans isomerase domain [PS50059] (23-70)
  IPR046357 Peptidyl-prolyl cis-trans isomerase domain superfamily [G3DSA:3.10.50.40] (1-82)